Protein AF-A0A6T8M188-F1 (afdb_monomer_lite)

pLDDT: mean 71.92, std 22.16, range [30.3, 97.0]

Structure (mmCIF, N/CA/C/O backbone):
data_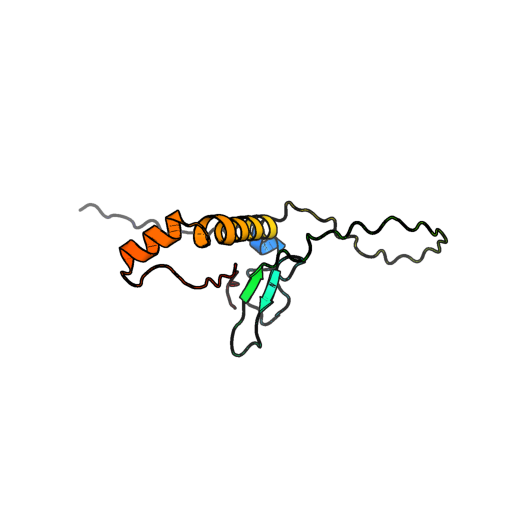AF-A0A6T8M188-F1
#
_entry.id   AF-A0A6T8M188-F1
#
loop_
_atom_site.group_PDB
_atom_site.id
_atom_site.type_symbol
_atom_site.label_atom_id
_atom_site.label_alt_id
_atom_site.label_comp_id
_atom_site.label_asym_id
_atom_site.label_entity_id
_atom_site.label_seq_id
_atom_site.pdbx_PDB_ins_code
_atom_site.Cartn_x
_atom_site.Cartn_y
_atom_site.Cartn_z
_atom_site.occupancy
_atom_site.B_iso_or_equiv
_atom_site.auth_seq_id
_atom_site.auth_comp_id
_atom_site.auth_asym_id
_atom_site.auth_atom_id
_atom_site.pdbx_PDB_model_num
ATOM 1 N N . ASP A 1 1 ? 12.508 48.218 2.766 1.00 40.88 1 ASP A N 1
ATOM 2 C CA . ASP A 1 1 ? 12.110 47.264 1.714 1.00 40.88 1 ASP A CA 1
ATOM 3 C C . ASP A 1 1 ? 13.104 46.125 1.602 1.00 40.88 1 ASP A C 1
ATOM 5 O O . ASP A 1 1 ? 14.178 46.290 1.038 1.00 40.88 1 ASP A O 1
ATOM 9 N N . VAL A 1 2 ? 12.779 44.988 2.221 1.00 38.47 2 VAL A N 1
ATOM 10 C CA . VAL A 1 2 ? 13.568 43.752 2.126 1.00 38.47 2 VAL A CA 1
ATOM 11 C C . VAL A 1 2 ? 12.879 42.870 1.094 1.00 38.47 2 VAL A C 1
ATOM 13 O O . VAL A 1 2 ? 11.825 42.298 1.358 1.00 38.47 2 VAL A O 1
ATOM 16 N N . ILE A 1 3 ? 13.448 42.814 -0.107 1.00 46.09 3 ILE A N 1
ATOM 17 C CA . ILE A 1 3 ? 13.000 41.913 -1.168 1.00 46.09 3 ILE A CA 1
ATOM 18 C C . ILE A 1 3 ? 13.528 40.521 -0.818 1.00 46.09 3 ILE A C 1
ATOM 20 O O . ILE A 1 3 ? 14.714 40.241 -0.985 1.00 46.09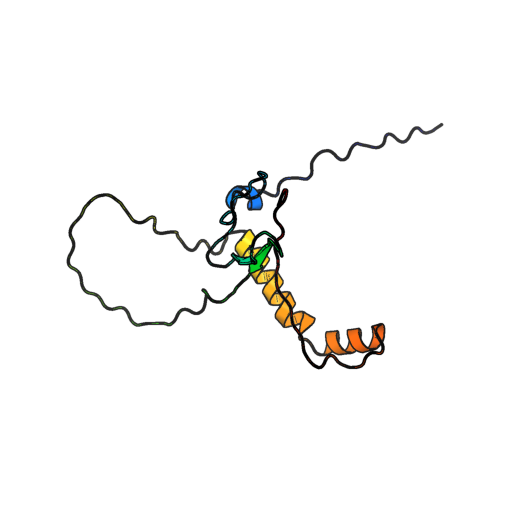 3 ILE A O 1
ATOM 24 N N . LEU A 1 4 ? 12.652 39.653 -0.314 1.00 43.25 4 LEU A N 1
ATOM 25 C CA . LEU A 1 4 ? 12.928 38.223 -0.225 1.00 43.25 4 LEU A CA 1
ATOM 26 C C . LEU A 1 4 ? 12.907 37.662 -1.651 1.00 43.25 4 LEU A C 1
ATOM 28 O O . LEU A 1 4 ? 11.847 37.519 -2.258 1.00 43.25 4 LEU A O 1
ATOM 32 N N . LYS A 1 5 ? 14.090 37.385 -2.204 1.00 40.53 5 LYS A N 1
ATOM 33 C CA . LYS A 1 5 ? 14.217 36.506 -3.366 1.00 40.53 5 LYS A CA 1
ATOM 34 C C . LYS A 1 5 ? 13.768 35.119 -2.920 1.00 40.53 5 LYS A C 1
ATOM 36 O O . LYS A 1 5 ? 14.384 34.520 -2.047 1.00 40.53 5 LYS A O 1
ATOM 41 N N . CYS A 1 6 ? 12.674 34.641 -3.498 1.00 42.78 6 CYS A N 1
ATOM 42 C CA . CYS A 1 6 ? 12.350 33.228 -3.475 1.00 42.78 6 CYS A CA 1
ATOM 43 C C . CYS A 1 6 ? 13.442 32.524 -4.279 1.00 42.78 6 CYS A C 1
ATOM 45 O O . CYS A 1 6 ? 13.467 32.638 -5.505 1.00 42.78 6 CYS A O 1
ATOM 47 N N . ASP A 1 7 ? 14.365 31.855 -3.595 1.00 40.34 7 ASP A N 1
ATOM 48 C CA . ASP A 1 7 ? 15.243 30.901 -4.253 1.00 40.34 7 ASP A CA 1
ATOM 49 C C . ASP A 1 7 ? 14.345 29.832 -4.879 1.00 40.34 7 ASP A C 1
ATOM 51 O O . ASP A 1 7 ? 13.558 29.164 -4.202 1.00 40.34 7 ASP A O 1
ATOM 55 N N . ALA A 1 8 ? 14.395 29.754 -6.206 1.00 45.06 8 ALA A N 1
ATOM 56 C CA . ALA A 1 8 ? 13.756 28.695 -6.956 1.00 45.06 8 ALA A CA 1
ATOM 57 C C . ALA A 1 8 ? 14.319 27.367 -6.443 1.00 45.06 8 ALA A C 1
ATOM 59 O O . ALA A 1 8 ? 15.530 27.147 -6.464 1.00 45.06 8 ALA A O 1
ATOM 60 N N . TYR A 1 9 ? 13.435 26.505 -5.947 1.00 42.84 9 TYR A N 1
ATOM 61 C CA . TYR A 1 9 ? 13.775 25.132 -5.606 1.00 42.84 9 TYR A CA 1
ATOM 62 C C . TYR A 1 9 ? 14.036 24.391 -6.923 1.00 42.84 9 TYR A C 1
ATOM 64 O O . TYR A 1 9 ? 13.119 23.874 -7.559 1.00 42.84 9 TYR A O 1
ATOM 72 N N . ASP A 1 10 ? 15.284 24.441 -7.372 1.00 40.62 10 ASP A N 1
ATOM 73 C CA . ASP A 1 10 ? 15.767 23.710 -8.532 1.00 40.62 10 ASP A CA 1
ATOM 74 C C . ASP A 1 10 ? 15.998 22.249 -8.130 1.00 40.62 10 ASP A C 1
ATOM 76 O O . ASP A 1 10 ? 16.706 21.954 -7.167 1.00 40.62 10 ASP A O 1
ATOM 80 N N . GLY A 1 11 ? 15.401 21.333 -8.890 1.00 38.56 11 GLY A N 1
ATOM 81 C CA . GLY A 1 11 ? 15.785 19.926 -8.903 1.00 38.56 11 GLY A CA 1
ATOM 82 C C . GLY A 1 11 ? 15.197 19.071 -7.783 1.00 38.56 11 GLY A C 1
ATOM 83 O O . GLY A 1 11 ? 15.800 18.864 -6.734 1.00 38.56 11 GLY A O 1
ATOM 84 N N . PHE A 1 12 ? 14.066 18.429 -8.078 1.00 43.03 12 PHE A N 1
ATOM 85 C CA . PHE A 1 12 ? 13.763 17.117 -7.513 1.00 43.03 12 PHE A CA 1
ATOM 86 C C . PHE A 1 12 ? 14.925 16.195 -7.906 1.00 43.03 12 PHE A C 1
ATOM 88 O O . PHE A 1 12 ? 15.050 15.817 -9.071 1.00 43.03 12 PHE A O 1
ATOM 95 N N . THR A 1 13 ? 15.836 15.912 -6.976 1.00 41.88 13 THR A N 1
ATOM 96 C CA . THR A 1 13 ? 16.929 14.976 -7.217 1.00 41.88 13 THR A CA 1
ATOM 97 C C . THR A 1 13 ? 16.311 13.621 -7.539 1.00 41.88 13 THR A C 1
ATOM 99 O O . THR A 1 13 ? 15.706 12.982 -6.678 1.00 41.88 13 THR A O 1
ATOM 102 N N . SER A 1 14 ? 16.429 13.207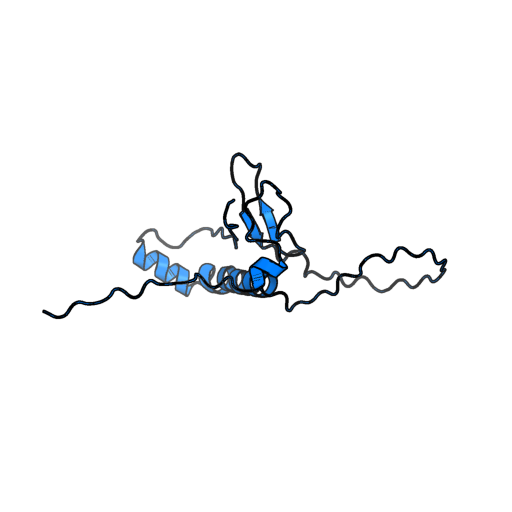 -8.806 1.00 45.59 14 SER A N 1
ATOM 103 C CA . SER A 1 14 ? 16.242 11.822 -9.231 1.00 45.59 14 SER A CA 1
ATOM 104 C C . SER A 1 14 ? 17.107 10.980 -8.306 1.00 45.59 14 SER A C 1
ATOM 106 O O . SER A 1 14 ? 18.337 11.012 -8.365 1.00 45.59 14 SER A O 1
ATOM 108 N N . ASN A 1 15 ? 16.479 10.313 -7.343 1.00 45.91 15 ASN A N 1
ATOM 109 C CA . ASN A 1 15 ? 17.177 9.320 -6.558 1.00 45.91 15 ASN A CA 1
ATOM 110 C C . ASN A 1 15 ? 17.592 8.241 -7.564 1.00 45.91 15 ASN A C 1
ATOM 112 O O . ASN A 1 15 ? 16.721 7.569 -8.112 1.00 45.91 15 ASN A O 1
ATOM 116 N N . ASN A 1 16 ? 18.904 8.075 -7.776 1.00 54.84 16 ASN A N 1
ATOM 117 C CA . ASN A 1 16 ? 19.573 7.105 -8.669 1.00 54.84 16 ASN A CA 1
ATOM 118 C C . ASN A 1 16 ? 19.000 5.664 -8.652 1.00 54.84 16 ASN A C 1
ATOM 120 O O . ASN A 1 16 ? 19.356 4.826 -9.472 1.00 54.84 16 ASN A O 1
ATOM 124 N N . SER A 1 17 ? 18.138 5.342 -7.692 1.00 55.72 17 SER A N 1
ATOM 125 C CA . SER A 1 17 ? 17.391 4.095 -7.557 1.00 55.72 17 SER A CA 1
ATOM 126 C C . SER A 1 17 ? 16.317 3.881 -8.629 1.00 55.72 17 SER A C 1
ATOM 128 O O . SER A 1 17 ? 16.052 2.733 -8.975 1.00 55.72 17 SER A O 1
ATOM 130 N N . ASP A 1 18 ? 15.681 4.948 -9.124 1.00 63.47 18 ASP A N 1
ATOM 131 C CA . ASP A 1 18 ? 14.613 4.845 -10.130 1.00 63.47 18 ASP A CA 1
ATOM 132 C C . ASP A 1 18 ? 15.187 4.583 -11.530 1.00 63.47 18 ASP A C 1
ATOM 134 O O . ASP A 1 18 ? 14.668 3.733 -12.256 1.00 63.47 18 ASP A O 1
ATOM 138 N N . GLU A 1 19 ? 16.324 5.208 -11.853 1.00 64.50 19 GLU A N 1
ATOM 139 C CA . GLU A 1 19 ? 17.073 4.976 -13.097 1.00 64.50 19 GLU A CA 1
ATOM 140 C C . GLU A 1 19 ? 17.504 3.511 -13.241 1.00 64.50 19 GLU A C 1
ATOM 142 O O . GLU A 1 19 ? 17.381 2.935 -14.321 1.00 64.50 19 GLU A O 1
ATOM 147 N N . ASN A 1 20 ? 17.910 2.870 -12.137 1.00 65.94 20 ASN A N 1
ATOM 148 C CA . ASN A 1 20 ? 18.276 1.448 -12.126 1.00 65.94 20 ASN A CA 1
ATOM 149 C C . ASN A 1 20 ? 17.100 0.517 -12.474 1.00 65.94 20 ASN A C 1
ATOM 151 O O . ASN A 1 20 ? 17.314 -0.557 -13.034 1.00 65.94 20 ASN A O 1
ATOM 155 N N . ASP A 1 21 ? 15.867 0.935 -12.175 1.00 68.94 21 ASP A N 1
ATOM 156 C CA . ASP A 1 21 ? 14.640 0.191 -12.483 1.00 68.94 21 ASP A CA 1
ATOM 157 C C . ASP A 1 21 ? 13.996 0.639 -13.817 1.00 68.94 21 ASP A C 1
ATOM 159 O O . ASP A 1 21 ? 12.888 0.203 -14.145 1.00 68.94 21 ASP A O 1
ATOM 163 N N . ASN A 1 22 ? 14.666 1.514 -14.586 1.00 71.88 22 ASN A N 1
ATOM 164 C CA . ASN A 1 22 ? 14.126 2.211 -15.764 1.00 71.88 22 ASN A CA 1
ATOM 165 C C . ASN A 1 22 ? 12.810 2.967 -15.484 1.00 71.88 22 ASN A C 1
ATOM 167 O O . ASN A 1 22 ? 11.994 3.190 -16.381 1.00 71.88 22 ASN A O 1
ATOM 171 N N . VAL A 1 23 ? 12.592 3.362 -14.230 1.00 70.56 23 VAL A N 1
ATOM 172 C CA . VAL A 1 23 ? 11.442 4.148 -13.783 1.00 70.56 23 VAL A CA 1
ATOM 173 C C . VAL A 1 23 ? 11.802 5.630 -13.930 1.00 70.56 23 VAL A C 1
ATOM 175 O O . VAL A 1 23 ? 12.889 6.038 -13.545 1.00 70.56 23 VAL A O 1
ATOM 178 N N . GLY A 1 24 ? 10.915 6.447 -14.505 1.00 66.88 24 GLY A N 1
ATOM 179 C CA . GLY A 1 24 ? 11.179 7.884 -14.709 1.00 66.88 24 GLY A CA 1
ATOM 180 C C . GLY A 1 24 ? 10.763 8.404 -16.079 1.00 66.88 24 GLY A C 1
ATOM 181 O O . GLY A 1 24 ? 10.315 9.542 -16.196 1.00 66.88 24 GLY A O 1
ATOM 182 N N . ASN A 1 25 ? 10.829 7.553 -17.105 1.00 69.06 25 ASN A N 1
ATOM 183 C CA . ASN A 1 25 ? 10.381 7.910 -18.446 1.00 69.06 25 ASN A CA 1
ATOM 184 C C . ASN A 1 25 ? 8.894 7.566 -18.621 1.00 69.06 25 ASN A C 1
ATOM 186 O O . ASN A 1 25 ? 8.521 6.399 -18.443 1.00 69.06 25 ASN A O 1
ATOM 190 N N . PRO A 1 26 ? 8.037 8.541 -18.991 1.00 67.62 26 PRO A N 1
ATOM 191 C CA . PRO A 1 26 ? 6.619 8.290 -19.200 1.00 67.62 26 PRO A CA 1
ATOM 192 C C . PRO A 1 26 ? 6.466 7.288 -20.340 1.00 67.62 26 PRO A C 1
ATOM 194 O O . PRO A 1 26 ? 6.851 7.536 -21.482 1.00 67.62 26 PRO A O 1
ATOM 197 N N . SER A 1 27 ? 5.927 6.121 -20.022 1.00 70.12 27 SER A N 1
ATOM 198 C CA . SER A 1 27 ? 5.725 5.063 -20.999 1.00 70.12 27 SER A CA 1
ATOM 199 C C . SER A 1 27 ? 4.516 4.223 -20.618 1.00 70.12 27 SER A C 1
ATOM 201 O O . SER A 1 27 ? 4.148 4.088 -19.454 1.00 70.12 27 SER A O 1
ATOM 203 N N . LEU A 1 28 ? 3.868 3.652 -21.631 1.00 71.88 28 LEU A N 1
ATOM 204 C CA . LEU A 1 28 ? 2.700 2.788 -21.449 1.00 71.88 28 LEU A CA 1
ATOM 205 C C . LEU A 1 28 ? 3.086 1.333 -21.141 1.00 71.88 28 LEU A C 1
ATOM 207 O O . LEU A 1 28 ? 2.207 0.476 -21.046 1.00 71.88 28 LEU A O 1
ATOM 211 N N . GLN A 1 29 ? 4.384 1.057 -21.008 1.00 78.69 29 GLN A N 1
ATOM 212 C CA . GLN A 1 29 ? 4.926 -0.269 -20.753 1.00 78.69 29 GLN A CA 1
ATOM 213 C C . GLN A 1 29 ? 4.607 -0.704 -19.323 1.00 78.69 29 GLN A C 1
ATOM 215 O O . GLN A 1 29 ? 4.798 0.023 -18.345 1.00 78.69 29 GLN A O 1
ATOM 220 N N . TYR A 1 30 ? 4.036 -1.897 -19.209 1.00 75.50 30 TYR A N 1
ATOM 221 C CA . TYR A 1 30 ? 3.483 -2.383 -17.952 1.00 75.50 30 TYR A CA 1
ATOM 222 C C . TYR A 1 30 ? 4.548 -3.044 -17.065 1.00 75.50 30 TYR A C 1
ATOM 224 O O . TYR A 1 30 ? 4.439 -3.005 -15.841 1.00 75.50 30 TYR A O 1
ATOM 232 N N . ASP A 1 31 ? 5.600 -3.558 -17.693 1.00 81.56 31 ASP A N 1
ATOM 233 C CA . ASP A 1 31 ? 6.718 -4.335 -17.160 1.00 81.56 31 ASP A CA 1
ATOM 234 C C . ASP A 1 31 ? 7.839 -3.513 -16.509 1.00 81.56 31 ASP A C 1
ATOM 236 O O . ASP A 1 31 ? 8.669 -4.060 -15.786 1.00 81.56 31 ASP A O 1
ATOM 240 N N . ILE A 1 32 ? 7.845 -2.193 -16.688 1.00 83.81 32 ILE A N 1
ATOM 241 C CA . ILE A 1 32 ? 8.887 -1.325 -16.127 1.00 83.81 32 ILE A CA 1
ATOM 242 C C . ILE A 1 32 ? 8.871 -1.332 -14.596 1.00 83.81 32 ILE A C 1
ATOM 244 O O . ILE A 1 32 ? 7.832 -1.105 -13.964 1.00 83.81 32 ILE A O 1
ATOM 248 N N . GLY A 1 33 ? 10.046 -1.536 -14.001 1.00 82.62 33 GLY A N 1
ATOM 249 C CA . GLY A 1 33 ? 10.230 -1.623 -12.554 1.00 82.62 33 GLY A CA 1
ATOM 250 C C . GLY A 1 33 ? 9.661 -2.895 -11.918 1.00 82.62 33 GLY A C 1
ATOM 251 O O . GLY A 1 33 ? 9.707 -3.016 -10.693 1.00 82.62 33 GLY A O 1
ATOM 252 N N . ILE A 1 34 ? 9.136 -3.841 -12.713 1.00 87.94 34 ILE A N 1
ATOM 253 C CA . ILE A 1 34 ? 8.825 -5.186 -12.223 1.00 87.94 34 ILE A CA 1
ATOM 254 C C . ILE A 1 34 ? 10.145 -5.900 -11.947 1.00 87.94 34 ILE A C 1
ATOM 256 O O . ILE A 1 34 ? 11.044 -5.939 -12.784 1.00 87.94 34 ILE A O 1
ATOM 260 N N . ASN A 1 35 ? 10.246 -6.503 -10.770 1.00 86.31 35 ASN A N 1
ATOM 261 C CA . ASN A 1 35 ? 11.359 -7.373 -10.423 1.00 86.31 35 ASN A CA 1
ATOM 262 C C . ASN A 1 35 ? 10.865 -8.518 -9.530 1.00 86.31 35 ASN A C 1
ATOM 264 O O . ASN A 1 35 ? 9.671 -8.642 -9.268 1.00 86.31 35 ASN A O 1
ATOM 268 N N . LYS A 1 36 ? 11.787 -9.356 -9.043 1.00 85.00 36 LYS A N 1
ATOM 269 C CA . LYS A 1 36 ? 11.470 -10.529 -8.207 1.00 85.00 36 LYS A CA 1
ATOM 270 C C . LYS A 1 36 ? 10.603 -10.199 -6.983 1.00 85.00 36 LYS A C 1
ATOM 272 O O . LYS A 1 36 ? 9.917 -11.081 -6.492 1.00 85.00 36 LYS A O 1
ATOM 277 N N . CYS A 1 37 ? 10.637 -8.965 -6.481 1.00 89.69 37 CYS A N 1
ATOM 278 C CA . CYS A 1 37 ? 9.883 -8.548 -5.299 1.00 89.69 37 CYS A CA 1
ATOM 279 C C . CYS A 1 37 ? 8.782 -7.524 -5.602 1.00 89.69 37 CYS A C 1
ATOM 281 O O . CYS A 1 37 ? 8.004 -7.215 -4.709 1.00 89.69 37 CYS A O 1
ATOM 283 N N . TRP A 1 38 ? 8.708 -6.979 -6.816 1.00 90.88 38 TRP A N 1
ATOM 284 C CA . TRP A 1 38 ? 7.732 -5.960 -7.203 1.00 90.88 38 TRP A CA 1
ATOM 285 C C . TRP A 1 38 ? 6.906 -6.461 -8.381 1.00 90.88 38 TRP A C 1
ATOM 287 O O . TRP A 1 38 ? 7.419 -6.582 -9.491 1.00 90.88 38 TRP A O 1
ATOM 297 N N . LYS A 1 39 ? 5.616 -6.717 -8.153 1.00 91.94 39 LYS A N 1
ATOM 298 C CA . LYS A 1 39 ? 4.664 -7.149 -9.186 1.00 91.94 39 LYS A CA 1
ATOM 299 C C . LYS A 1 39 ? 3.807 -5.978 -9.655 1.00 91.94 39 LYS A C 1
ATOM 301 O O . LYS A 1 39 ? 3.409 -5.142 -8.850 1.00 91.94 39 LYS A O 1
ATOM 306 N N . ALA A 1 40 ? 3.466 -5.924 -10.938 1.00 91.38 40 ALA A N 1
ATOM 307 C CA . ALA A 1 40 ? 2.515 -4.932 -11.429 1.00 91.38 40 ALA A CA 1
ATOM 308 C C . ALA A 1 40 ? 1.064 -5.343 -11.130 1.00 91.38 40 ALA A C 1
ATOM 310 O O . ALA A 1 40 ? 0.694 -6.511 -11.265 1.00 91.38 40 ALA A O 1
ATOM 311 N N . VAL A 1 41 ? 0.247 -4.373 -10.708 1.00 92.50 41 VAL A N 1
ATOM 312 C CA . VAL A 1 41 ? -1.147 -4.582 -10.305 1.00 92.50 41 VAL A CA 1
ATOM 313 C C . VAL A 1 41 ? -2.130 -3.893 -11.240 1.00 92.50 41 VAL A C 1
ATOM 315 O O . VAL A 1 41 ? -2.041 -2.693 -11.509 1.00 92.50 41 VAL A O 1
ATOM 318 N N . GLY A 1 42 ? -3.121 -4.681 -11.667 1.00 83.25 42 GLY A N 1
ATOM 319 C CA . GLY A 1 42 ? -4.367 -4.238 -12.280 1.00 83.25 42 GLY A CA 1
ATOM 320 C C . GLY A 1 42 ? -4.434 -4.355 -13.801 1.00 83.25 42 GLY A C 1
ATOM 321 O O . GLY A 1 42 ? -3.429 -4.233 -14.495 1.00 83.25 42 GLY A O 1
ATOM 322 N N . PRO A 1 43 ? -5.642 -4.508 -14.366 1.00 87.38 43 PRO A N 1
ATOM 323 C CA . PRO A 1 43 ? -5.835 -4.090 -15.735 1.00 87.38 43 PRO A CA 1
ATOM 324 C C . PRO A 1 43 ? -5.715 -2.564 -15.801 1.00 87.38 43 PRO A C 1
ATOM 326 O O . PRO A 1 43 ? -6.204 -1.824 -14.942 1.00 87.38 43 PRO A O 1
ATOM 329 N N . ALA A 1 44 ? -5.106 -2.108 -16.885 1.00 82.88 44 ALA A N 1
ATOM 330 C CA . ALA A 1 44 ? -4.690 -0.737 -17.133 1.00 82.88 44 ALA A CA 1
ATOM 331 C C . ALA A 1 44 ? -5.780 0.347 -16.942 1.00 82.88 44 ALA A C 1
ATOM 333 O O . ALA A 1 44 ? -5.450 1.513 -16.756 1.00 82.88 44 ALA A O 1
ATOM 334 N N . HIS A 1 45 ? -7.059 -0.014 -17.022 1.00 85.44 45 HIS A N 1
ATOM 335 C CA . HIS A 1 45 ? -8.204 0.896 -16.919 1.00 85.44 45 HIS A CA 1
ATOM 336 C C . HIS A 1 45 ? -8.819 0.975 -15.508 1.00 85.44 45 HIS A C 1
ATOM 338 O O . HIS A 1 45 ? -9.813 1.670 -15.327 1.00 85.44 45 HIS A O 1
ATOM 344 N N . LYS A 1 46 ? -8.283 0.243 -14.520 1.00 91.00 46 LYS A N 1
ATOM 345 C CA . LYS A 1 46 ? -8.746 0.301 -13.118 1.00 91.00 46 LYS A CA 1
ATOM 346 C C . LYS A 1 46 ? -7.678 0.855 -12.191 1.00 91.00 46 LYS A C 1
ATOM 348 O O . LYS A 1 46 ? -7.959 1.716 -11.369 1.00 91.00 46 LYS A O 1
ATOM 353 N N . GLN A 1 47 ? -6.466 0.325 -12.310 1.00 91.44 47 GLN A N 1
ATOM 354 C CA . GLN A 1 47 ? -5.338 0.692 -11.465 1.00 91.44 47 GLN A CA 1
ATOM 355 C C . GLN A 1 47 ? -4.035 0.283 -12.142 1.00 91.44 47 GLN A C 1
ATOM 357 O O . GLN A 1 47 ? -4.003 -0.697 -12.891 1.00 91.44 47 GLN A O 1
ATOM 362 N N . ARG A 1 48 ? -2.975 1.049 -11.881 1.00 88.88 48 ARG A N 1
ATOM 363 C CA . ARG A 1 48 ? -1.617 0.771 -12.347 1.00 88.88 48 ARG A CA 1
ATOM 364 C C . ARG A 1 48 ? -0.639 1.173 -11.251 1.00 88.88 48 ARG A C 1
ATOM 366 O O . ARG A 1 48 ? -0.438 2.355 -11.004 1.00 88.88 48 ARG A O 1
ATOM 373 N N . TYR A 1 49 ? -0.059 0.194 -10.574 1.00 91.56 49 TYR A N 1
ATOM 374 C CA . TYR A 1 49 ? 1.006 0.409 -9.592 1.00 91.56 49 TYR A CA 1
ATOM 375 C C . TYR A 1 49 ? 1.827 -0.868 -9.423 1.00 91.56 49 TYR A C 1
ATOM 377 O O . TYR A 1 49 ? 1.418 -1.934 -9.884 1.00 91.56 49 TYR A O 1
ATOM 385 N N . LEU A 1 50 ? 2.979 -0.757 -8.766 1.00 92.56 50 LEU A N 1
ATOM 386 C CA . LEU A 1 50 ? 3.770 -1.909 -8.349 1.00 92.56 50 LEU A CA 1
ATOM 387 C C . LEU A 1 50 ? 3.442 -2.249 -6.891 1.00 92.56 50 LEU A C 1
ATOM 389 O O . LEU A 1 50 ? 3.459 -1.368 -6.031 1.00 92.56 50 LEU A O 1
ATOM 393 N N . GLU A 1 51 ? 3.136 -3.508 -6.611 1.00 94.06 51 GLU A N 1
ATOM 394 C CA . GLU A 1 51 ? 2.945 -4.049 -5.265 1.00 94.06 51 GLU A CA 1
ATOM 395 C C . GLU A 1 51 ? 4.169 -4.870 -4.870 1.00 94.06 51 GLU A C 1
ATOM 397 O O . GLU A 1 51 ? 4.662 -5.677 -5.658 1.00 94.06 51 GLU A O 1
ATOM 402 N N . TYR A 1 52 ? 4.658 -4.662 -3.652 1.00 94.50 52 TYR A N 1
ATOM 403 C CA . TYR A 1 52 ? 5.756 -5.455 -3.117 1.00 94.50 52 TYR A CA 1
ATOM 404 C C . TYR A 1 52 ? 5.249 -6.803 -2.590 1.00 94.50 52 TYR A C 1
ATOM 406 O O . TYR A 1 52 ? 4.299 -6.848 -1.807 1.00 94.50 52 TYR A O 1
ATOM 414 N N . THR A 1 53 ? 5.908 -7.890 -2.982 1.00 90.69 53 THR A N 1
ATOM 415 C CA . THR A 1 53 ? 5.642 -9.261 -2.531 1.00 90.69 53 THR A CA 1
ATOM 416 C C . THR A 1 53 ? 6.919 -9.920 -2.026 1.00 90.69 53 THR A C 1
ATOM 418 O O . THR A 1 53 ? 7.903 -10.015 -2.758 1.00 90.69 53 THR A O 1
ATOM 421 N N . ASP A 1 54 ? 6.875 -10.443 -0.801 1.00 79.88 54 ASP A N 1
ATOM 422 C CA . ASP A 1 54 ? 8.001 -11.141 -0.153 1.00 79.88 54 ASP A CA 1
ATOM 423 C C . ASP A 1 54 ? 8.085 -12.639 -0.536 1.00 79.88 54 ASP A C 1
ATOM 425 O O . ASP A 1 54 ? 8.905 -13.408 -0.039 1.00 79.88 54 ASP A O 1
ATOM 429 N N . GLU A 1 55 ? 7.223 -13.085 -1.454 1.00 66.31 55 GLU A N 1
ATOM 430 C CA . GLU A 1 55 ? 6.981 -14.503 -1.766 1.00 66.31 55 GLU A CA 1
ATOM 431 C C . GLU A 1 55 ? 8.194 -15.235 -2.377 1.00 66.31 55 GLU A C 1
ATOM 433 O O . GLU A 1 55 ? 8.233 -16.464 -2.395 1.00 66.31 55 GLU A O 1
ATOM 438 N N . HIS A 1 56 ? 9.225 -14.511 -2.819 1.00 56.62 56 HIS A N 1
ATOM 439 C CA . HIS A 1 56 ? 10.412 -15.086 -3.460 1.00 56.62 56 HIS A CA 1
ATOM 440 C C . HIS A 1 56 ? 11.625 -15.291 -2.529 1.00 56.62 56 HIS A C 1
ATOM 442 O O . HIS A 1 56 ? 12.652 -15.785 -2.996 1.00 56.62 56 HIS A O 1
ATOM 448 N N . ILE A 1 57 ? 11.520 -14.978 -1.227 1.00 55.75 57 ILE A N 1
ATOM 449 C CA . ILE A 1 57 ? 12.563 -15.267 -0.210 1.00 55.75 57 ILE A CA 1
ATOM 450 C C . ILE A 1 57 ? 12.200 -16.510 0.631 1.00 55.75 57 ILE A C 1
ATOM 452 O O . ILE A 1 57 ? 12.855 -16.847 1.609 1.00 55.75 57 ILE A O 1
ATOM 456 N N . SER A 1 58 ? 11.180 -17.269 0.230 1.00 48.75 58 SER A N 1
ATOM 457 C CA . SER A 1 58 ? 10.970 -18.622 0.753 1.00 48.75 58 SER A CA 1
ATOM 458 C C . SER A 1 58 ? 11.808 -19.602 -0.065 1.00 48.75 58 SER A C 1
ATOM 460 O O . SER A 1 58 ? 11.297 -20.271 -0.963 1.00 48.75 58 SER A O 1
ATOM 462 N N . VAL A 1 59 ? 13.116 -19.655 0.213 1.00 47.09 59 VAL A N 1
ATOM 463 C CA . VAL A 1 59 ? 13.964 -20.760 -0.249 1.00 47.09 59 VAL A CA 1
ATOM 464 C C . VAL A 1 59 ? 13.366 -22.032 0.343 1.00 47.09 59 VAL A C 1
ATOM 466 O O . VAL A 1 59 ? 13.477 -22.297 1.536 1.00 47.09 59 VAL A O 1
ATOM 469 N N . LYS A 1 60 ? 12.671 -22.809 -0.487 1.00 43.12 60 LYS A N 1
ATOM 470 C CA . LYS A 1 60 ? 12.569 -24.239 -0.235 1.00 43.12 60 LYS A CA 1
ATOM 471 C C . LYS A 1 60 ? 13.990 -24.758 -0.401 1.00 43.12 60 LYS A C 1
ATOM 473 O O . LYS A 1 60 ? 14.521 -24.722 -1.509 1.00 43.12 60 LYS A O 1
ATOM 478 N N . ASP A 1 61 ? 14.619 -25.146 0.702 1.00 45.97 61 ASP A N 1
ATOM 479 C CA . ASP A 1 61 ? 15.866 -25.904 0.685 1.00 45.97 61 ASP A CA 1
ATOM 480 C C . ASP A 1 61 ? 15.586 -27.274 0.049 1.00 45.97 61 ASP A C 1
ATOM 482 O O . ASP A 1 61 ? 15.402 -28.280 0.733 1.00 45.97 61 ASP A O 1
ATOM 486 N N . ASP A 1 62 ? 15.501 -27.320 -1.279 1.00 49.41 62 ASP A N 1
ATOM 487 C CA . ASP A 1 62 ? 15.534 -28.576 -2.016 1.00 49.41 62 ASP A CA 1
ATOM 488 C C . ASP A 1 62 ? 17.012 -29.010 -2.133 1.00 49.41 62 ASP A C 1
ATOM 490 O O . ASP A 1 62 ? 17.845 -28.243 -2.631 1.00 49.41 62 ASP A O 1
ATOM 494 N N . PRO A 1 63 ? 17.395 -30.221 -1.676 1.00 46.75 63 PRO A N 1
ATOM 495 C CA . PRO A 1 63 ? 18.781 -30.670 -1.719 1.00 46.75 63 PRO A CA 1
ATOM 496 C C . PRO A 1 63 ? 19.269 -30.844 -3.163 1.00 46.75 63 PRO A C 1
ATOM 498 O O . PRO A 1 63 ? 18.606 -31.443 -4.013 1.00 46.75 63 PRO A O 1
ATOM 501 N N . ILE A 1 64 ? 20.478 -30.335 -3.406 1.00 43.75 64 ILE A N 1
ATOM 502 C CA . ILE A 1 64 ? 21.254 -30.397 -4.650 1.00 43.75 64 ILE A CA 1
ATOM 503 C C . ILE A 1 64 ? 21.172 -31.795 -5.295 1.00 43.75 64 ILE A C 1
ATOM 505 O O . ILE A 1 64 ? 21.662 -32.774 -4.735 1.00 43.75 64 ILE A O 1
ATOM 509 N N . LYS A 1 65 ? 20.630 -31.886 -6.519 1.00 37.34 65 LYS A N 1
ATOM 510 C CA . LYS A 1 65 ? 20.840 -33.032 -7.421 1.00 37.34 65 LYS A CA 1
ATOM 511 C C . LYS A 1 65 ? 21.894 -32.677 -8.465 1.00 37.34 65 LYS A C 1
ATOM 513 O O . LYS A 1 65 ? 21.617 -31.999 -9.450 1.00 37.34 65 LYS A O 1
ATOM 518 N N . THR A 1 66 ? 23.108 -33.169 -8.255 1.00 36.84 66 THR A N 1
ATOM 519 C CA . THR A 1 66 ? 24.206 -33.142 -9.223 1.00 36.84 66 THR A CA 1
ATOM 520 C C . THR A 1 66 ? 23.943 -34.165 -10.331 1.00 36.84 66 THR A C 1
ATOM 522 O O . THR A 1 66 ? 23.968 -35.370 -10.096 1.00 36.84 66 THR A O 1
ATOM 525 N N . SER A 1 67 ? 23.733 -33.703 -11.563 1.00 35.97 67 SER A N 1
ATOM 526 C CA . SER A 1 67 ? 2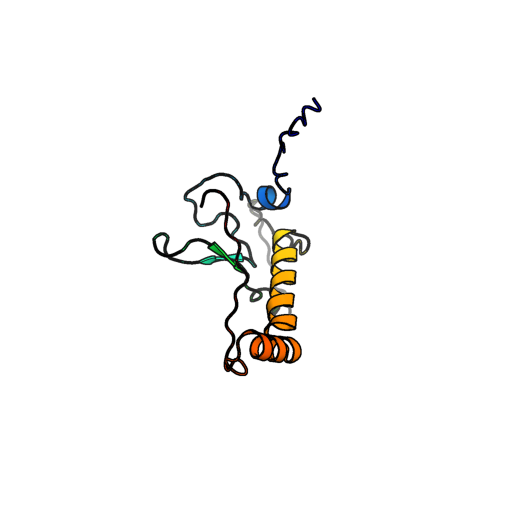3.934 -34.519 -12.764 1.00 35.97 67 SER A CA 1
ATOM 527 C C . SER A 1 67 ? 24.645 -33.665 -13.806 1.00 35.97 67 SER A C 1
ATOM 529 O O . SER A 1 67 ? 24.068 -32.761 -14.404 1.00 35.97 67 SER A O 1
ATOM 531 N N . VAL A 1 68 ? 25.947 -33.906 -13.948 1.00 43.62 68 VAL A N 1
ATOM 532 C CA . VAL A 1 68 ? 26.812 -33.245 -14.923 1.00 43.62 68 VAL A CA 1
ATOM 533 C C . VAL A 1 68 ? 26.756 -34.032 -16.230 1.00 43.62 68 VAL A C 1
ATOM 535 O O . VAL A 1 68 ? 27.188 -35.182 -16.281 1.00 43.62 68 VAL A O 1
ATOM 538 N N . LYS A 1 69 ? 26.291 -33.388 -17.303 1.00 30.30 69 LYS A N 1
ATOM 539 C CA . LYS A 1 69 ? 26.702 -33.680 -18.683 1.00 30.30 69 LYS A CA 1
ATOM 540 C C . LYS A 1 69 ? 26.550 -32.404 -19.508 1.00 30.30 69 LYS A C 1
ATOM 542 O O . LYS A 1 69 ? 25.440 -31.935 -19.735 1.00 30.30 69 LYS A O 1
ATOM 547 N N . GLY A 1 70 ? 27.685 -31.806 -19.861 1.00 35.44 70 GLY A N 1
ATOM 548 C CA . GLY A 1 70 ? 27.751 -30.558 -20.614 1.00 35.44 70 GLY A CA 1
ATOM 549 C C . GLY A 1 70 ? 27.468 -30.742 -22.101 1.00 35.44 70 GLY A C 1
ATOM 550 O O . GLY A 1 70 ? 27.577 -31.850 -22.617 1.00 35.44 70 GLY A O 1
ATOM 551 N N . ASN A 1 71 ? 27.129 -29.629 -22.755 1.00 31.02 71 ASN A N 1
ATOM 552 C CA . ASN A 1 71 ? 27.613 -29.240 -24.080 1.00 31.02 71 ASN A CA 1
ATOM 553 C C . ASN A 1 71 ? 27.382 -27.732 -24.268 1.00 31.02 71 ASN A C 1
ATOM 555 O O . ASN A 1 71 ? 26.305 -27.210 -23.991 1.00 31.02 71 ASN A O 1
ATOM 559 N N . ASN A 1 72 ? 28.437 -27.041 -24.700 1.00 50.69 72 ASN A N 1
ATOM 560 C CA . ASN A 1 72 ? 28.518 -25.592 -24.829 1.00 50.69 72 ASN A CA 1
ATOM 561 C C . ASN A 1 72 ? 27.875 -25.117 -26.138 1.00 50.69 72 ASN A C 1
ATOM 563 O O . ASN A 1 72 ? 28.257 -25.550 -27.223 1.00 50.69 72 ASN A O 1
ATOM 567 N N . THR A 1 73 ? 26.964 -24.153 -26.050 1.00 32.81 73 THR A N 1
ATOM 568 C CA . THR A 1 73 ? 26.679 -23.211 -27.137 1.00 32.81 73 THR A CA 1
ATOM 569 C C . THR A 1 73 ? 26.426 -21.854 -26.500 1.00 32.81 73 THR A C 1
ATOM 571 O O . THR A 1 73 ? 25.620 -21.716 -25.582 1.00 32.81 73 THR A O 1
ATOM 574 N N . SER A 1 74 ? 27.215 -20.875 -26.922 1.00 48.84 74 SER A N 1
ATOM 575 C CA . SER A 1 74 ? 27.333 -19.538 -26.355 1.00 48.84 74 SER A CA 1
ATOM 576 C C . SER A 1 74 ? 26.039 -18.751 -26.556 1.00 48.84 74 SER A C 1
ATOM 578 O O . SER A 1 74 ? 25.865 -18.084 -27.563 1.00 48.84 74 SER A O 1
ATOM 580 N N . ASN A 1 75 ? 25.134 -18.855 -25.590 1.00 47.09 75 ASN A N 1
ATOM 581 C CA . ASN A 1 75 ? 24.132 -17.856 -25.232 1.00 47.09 75 ASN A CA 1
ATOM 582 C C . ASN A 1 75 ? 23.899 -18.055 -23.738 1.00 47.09 75 ASN A C 1
ATOM 584 O O . ASN A 1 75 ? 23.021 -18.803 -23.313 1.00 47.09 75 ASN A O 1
ATOM 588 N N . ALA A 1 76 ? 24.808 -17.485 -22.947 1.00 32.69 76 ALA A N 1
ATOM 589 C CA . ALA A 1 76 ? 24.769 -17.596 -21.502 1.00 32.69 76 ALA A CA 1
ATOM 590 C C . ALA A 1 76 ? 23.429 -17.034 -20.994 1.00 32.69 76 ALA A C 1
ATOM 592 O O . ALA A 1 76 ? 23.122 -15.874 -21.284 1.00 32.69 76 ALA A O 1
ATOM 593 N N . PRO A 1 77 ? 22.626 -17.801 -20.235 1.00 36.69 77 PRO A N 1
ATOM 594 C CA . PRO A 1 77 ? 21.547 -17.204 -19.471 1.00 36.69 77 PRO A CA 1
ATOM 595 C C . PRO A 1 77 ? 22.195 -16.200 -18.519 1.00 36.69 77 PRO A C 1
ATOM 597 O O . PRO A 1 77 ? 23.130 -16.540 -17.791 1.00 36.69 77 PRO A O 1
ATOM 600 N N . LYS A 1 78 ? 21.752 -14.943 -18.572 1.00 33.75 78 LYS A N 1
ATOM 601 C CA . LYS A 1 78 ? 22.203 -13.886 -17.668 1.00 33.75 78 LYS A CA 1
ATOM 602 C C . LYS A 1 78 ? 21.818 -14.330 -16.254 1.00 33.75 78 LYS A C 1
ATOM 604 O O . LYS A 1 78 ? 20.669 -14.209 -15.844 1.00 33.75 78 LYS A O 1
ATOM 609 N N . VAL A 1 79 ? 22.763 -14.942 -15.545 1.00 37.09 79 VAL A N 1
ATOM 610 C CA . VAL A 1 79 ? 22.644 -15.270 -14.126 1.00 37.09 79 VAL A CA 1
ATOM 611 C C . VAL A 1 79 ? 22.562 -13.932 -13.399 1.00 37.09 79 VAL A C 1
ATOM 613 O O . VAL A 1 79 ? 23.577 -13.295 -13.124 1.00 37.09 79 VAL A O 1
ATOM 616 N N . GLU A 1 80 ? 21.342 -13.454 -13.165 1.00 41.50 80 GLU A N 1
ATOM 617 C CA . GLU A 1 80 ? 21.095 -12.256 -12.372 1.00 41.50 80 GLU A CA 1
ATOM 618 C C . GLU A 1 80 ? 21.395 -12.575 -10.912 1.00 41.50 80 GLU A C 1
ATOM 620 O O . GLU A 1 80 ? 20.556 -13.104 -10.173 1.00 41.50 80 GLU A O 1
ATOM 625 N N . GLN A 1 81 ? 22.634 -12.262 -10.533 1.00 42.78 81 GLN A N 1
ATOM 626 C CA . GLN A 1 81 ? 23.090 -12.101 -9.161 1.00 42.78 81 GLN A CA 1
ATOM 627 C C . GLN A 1 81 ? 21.964 -11.459 -8.339 1.00 42.78 81 GLN A C 1
ATOM 629 O O . GLN A 1 81 ? 21.499 -10.362 -8.652 1.00 42.78 81 GLN A O 1
ATOM 634 N N . THR A 1 82 ? 21.490 -12.158 -7.306 1.00 47.59 82 THR A N 1
ATOM 635 C CA . THR A 1 82 ? 20.580 -11.617 -6.291 1.00 47.59 82 THR A CA 1
ATOM 636 C C . THR A 1 82 ? 21.339 -10.572 -5.486 1.00 47.59 82 THR A C 1
ATOM 638 O O . THR A 1 82 ? 21.789 -10.817 -4.367 1.00 47.59 82 THR A O 1
ATOM 641 N N . ASN A 1 83 ? 21.531 -9.400 -6.085 1.00 54.94 83 ASN A N 1
ATOM 642 C CA . ASN A 1 83 ? 22.044 -8.233 -5.403 1.00 54.94 83 ASN A CA 1
ATOM 643 C C . ASN A 1 83 ? 20.923 -7.759 -4.477 1.00 54.94 83 ASN A C 1
ATOM 645 O O . ASN A 1 83 ? 20.159 -6.858 -4.813 1.00 54.94 83 ASN A O 1
ATOM 649 N N . ASN A 1 84 ? 20.837 -8.368 -3.290 1.00 59.75 84 ASN A N 1
ATOM 650 C CA . ASN A 1 84 ? 19.953 -7.964 -2.185 1.00 59.75 84 ASN A CA 1
ATOM 651 C C . ASN A 1 84 ? 20.12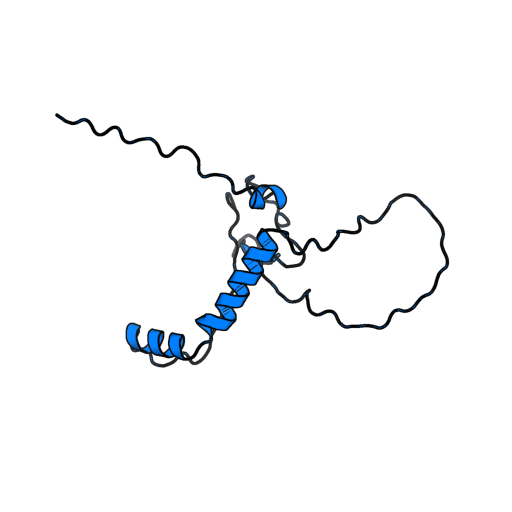6 -6.480 -1.789 1.00 59.75 84 ASN A C 1
ATOM 653 O O . ASN A 1 84 ? 19.374 -5.960 -0.973 1.00 59.75 84 ASN A O 1
ATOM 657 N N . ASN A 1 85 ? 21.113 -5.809 -2.382 1.00 71.56 85 ASN A N 1
ATOM 658 C CA . ASN A 1 85 ? 21.444 -4.405 -2.226 1.00 71.56 85 ASN A CA 1
ATOM 659 C C . ASN A 1 85 ? 20.719 -3.489 -3.231 1.00 71.56 85 ASN A C 1
ATOM 661 O O . ASN A 1 85 ? 21.014 -2.297 -3.255 1.00 71.56 85 ASN A O 1
ATOM 665 N N . HIS A 1 86 ? 19.809 -3.995 -4.077 1.00 80.44 86 HIS A N 1
ATOM 666 C CA . HIS A 1 86 ? 19.034 -3.112 -4.951 1.00 80.44 86 HIS A CA 1
ATOM 667 C C . HIS A 1 86 ? 18.164 -2.168 -4.097 1.00 80.44 86 HIS A C 1
ATOM 669 O O . HIS A 1 86 ? 17.367 -2.652 -3.284 1.00 80.44 86 HIS A O 1
ATOM 675 N N . PRO A 1 87 ? 18.264 -0.837 -4.261 1.00 85.31 87 PRO A N 1
ATOM 676 C CA . PRO A 1 87 ? 17.629 0.118 -3.353 1.00 85.31 87 PRO A CA 1
ATOM 677 C C . PRO A 1 87 ? 16.105 -0.025 -3.303 1.00 85.31 87 PRO A C 1
ATOM 679 O O . PRO A 1 87 ? 15.517 0.074 -2.227 1.00 85.31 87 PRO A O 1
ATOM 682 N N . SER A 1 88 ? 15.452 -0.337 -4.429 1.00 84.62 88 SER A N 1
ATOM 683 C CA . SER A 1 88 ? 13.999 -0.555 -4.442 1.00 84.62 88 SER A CA 1
ATOM 684 C C . SER A 1 88 ? 13.575 -1.837 -3.717 1.00 84.62 88 SER A C 1
ATOM 686 O O . SER A 1 88 ? 12.481 -1.888 -3.154 1.00 84.62 88 SER A O 1
ATOM 688 N N . ILE A 1 89 ? 14.437 -2.860 -3.661 1.00 87.50 89 ILE A N 1
ATOM 689 C CA . ILE A 1 89 ? 14.182 -4.087 -2.891 1.00 87.50 89 ILE A CA 1
ATOM 690 C C . ILE A 1 89 ? 14.320 -3.793 -1.396 1.00 87.50 89 ILE A C 1
ATOM 692 O O . ILE A 1 89 ? 13.454 -4.185 -0.615 1.00 87.50 89 ILE A O 1
ATOM 696 N N . VAL A 1 90 ? 15.365 -3.057 -1.005 1.00 89.00 90 VAL A N 1
ATOM 697 C CA . VAL A 1 90 ? 15.584 -2.640 0.390 1.00 89.00 90 VAL A CA 1
ATOM 698 C C . VAL A 1 90 ? 14.416 -1.789 0.892 1.00 89.00 90 VAL A C 1
ATOM 700 O O . VAL A 1 90 ? 13.870 -2.081 1.955 1.00 89.00 90 VAL A O 1
ATOM 703 N N . ALA A 1 91 ? 13.981 -0.799 0.107 1.00 90.25 91 ALA A N 1
ATOM 704 C CA . ALA A 1 91 ? 12.847 0.053 0.455 1.00 90.25 91 ALA A CA 1
ATOM 705 C C . ALA A 1 91 ? 11.548 -0.756 0.601 1.00 90.25 91 ALA A C 1
ATOM 707 O O . ALA A 1 91 ? 10.838 -0.615 1.597 1.00 90.25 91 ALA A O 1
ATOM 708 N N . GLY A 1 92 ? 11.258 -1.651 -0.352 1.00 91.94 92 GLY A N 1
ATOM 709 C CA . GLY A 1 92 ? 10.093 -2.535 -0.278 1.00 91.94 92 GLY A CA 1
ATOM 710 C C . GLY A 1 92 ? 10.104 -3.418 0.973 1.00 91.94 92 GLY A C 1
ATOM 711 O O . GLY A 1 92 ? 9.102 -3.500 1.684 1.00 91.94 92 GLY A O 1
ATOM 712 N N . LYS A 1 93 ? 11.269 -3.982 1.315 1.00 91.69 93 LYS A N 1
ATOM 713 C CA . LYS A 1 93 ? 11.460 -4.787 2.528 1.00 91.69 93 LYS A CA 1
ATOM 714 C C . LYS A 1 93 ? 11.216 -3.980 3.805 1.00 91.69 93 LYS A C 1
ATOM 716 O O . LYS A 1 93 ? 10.501 -4.444 4.688 1.00 91.69 93 LYS A O 1
ATOM 721 N N . GLN A 1 94 ? 11.771 -2.772 3.906 1.00 93.75 94 GLN A N 1
ATOM 722 C CA . GLN A 1 94 ? 11.572 -1.899 5.070 1.00 93.75 94 GLN A CA 1
ATOM 723 C C . GLN A 1 94 ? 10.098 -1.510 5.246 1.00 93.75 94 GLN A C 1
ATOM 725 O O . GLN A 1 94 ? 9.569 -1.551 6.357 1.00 93.75 94 GLN A O 1
ATOM 730 N N . LEU A 1 95 ? 9.410 -1.180 4.152 1.00 93.81 95 LEU A N 1
ATOM 731 C CA . LEU A 1 95 ? 7.983 -0.860 4.187 1.00 93.81 95 LEU A CA 1
ATOM 732 C C . LEU A 1 95 ? 7.136 -2.077 4.584 1.00 93.81 95 LEU A C 1
ATOM 734 O O . LEU A 1 95 ? 6.218 -1.940 5.393 1.00 93.81 95 LEU A O 1
ATOM 738 N N . SER A 1 96 ? 7.494 -3.274 4.112 1.00 93.38 96 SER A N 1
ATOM 739 C CA . SER A 1 96 ? 6.863 -4.530 4.536 1.00 93.38 96 SER A CA 1
ATOM 740 C C . SER A 1 96 ? 7.081 -4.824 6.032 1.00 93.38 96 SER A C 1
ATOM 742 O O . SER A 1 96 ? 6.162 -5.248 6.740 1.00 93.38 96 SER A O 1
ATOM 744 N N . GLN A 1 97 ? 8.264 -4.510 6.567 1.00 94.19 97 GLN A N 1
ATOM 745 C CA . GLN A 1 97 ? 8.533 -4.609 8.005 1.00 94.19 97 GLN A CA 1
ATOM 746 C C . GLN A 1 97 ? 7.684 -3.629 8.820 1.00 94.19 97 GLN A C 1
ATOM 748 O O . GLN A 1 97 ? 7.144 -4.013 9.851 1.00 94.19 97 GLN A O 1
ATOM 753 N N . ILE A 1 98 ? 7.515 -2.384 8.367 1.00 94.56 98 ILE A N 1
ATOM 754 C CA . ILE A 1 98 ? 6.628 -1.413 9.034 1.00 94.56 98 ILE A CA 1
ATOM 755 C C . ILE A 1 98 ? 5.178 -1.904 8.985 1.00 94.56 98 ILE A C 1
ATOM 757 O O . ILE A 1 98 ? 4.459 -1.851 9.984 1.00 94.56 98 ILE A O 1
ATOM 761 N N . GLN A 1 99 ? 4.761 -2.424 7.833 1.00 92.38 99 GLN A N 1
ATOM 762 C CA . GLN A 1 99 ? 3.423 -2.950 7.623 1.00 92.38 99 GLN A CA 1
ATOM 763 C C . GLN A 1 99 ? 3.066 -4.049 8.633 1.00 92.38 99 GLN A C 1
ATOM 765 O O . GLN A 1 99 ? 1.961 -4.049 9.174 1.00 92.38 99 GLN A O 1
ATOM 770 N N . THR A 1 100 ? 3.992 -4.969 8.894 1.00 91.00 100 THR A N 1
ATOM 771 C CA . THR A 1 100 ? 3.790 -6.063 9.852 1.00 91.00 100 THR A CA 1
ATOM 772 C C . THR A 1 100 ? 4.043 -5.606 11.289 1.00 91.00 100 THR A C 1
ATOM 774 O O . THR A 1 100 ? 3.178 -5.749 12.146 1.00 91.00 100 THR A O 1
ATOM 777 N N . SER A 1 101 ? 5.181 -4.971 11.564 1.00 94.38 101 SER A N 1
ATOM 778 C CA . SER A 1 101 ? 5.604 -4.629 12.925 1.00 94.38 101 SER A CA 1
ATOM 779 C C . SER A 1 101 ? 4.813 -3.491 13.563 1.00 94.38 101 SER A C 1
ATOM 781 O O . SER A 1 101 ? 4.630 -3.518 14.777 1.00 94.38 101 SER A O 1
ATOM 783 N N . LEU A 1 102 ? 4.406 -2.468 12.806 1.00 94.56 102 LEU A N 1
ATOM 784 C CA . LEU A 1 102 ? 3.725 -1.295 13.361 1.00 94.56 102 LEU A CA 1
ATOM 785 C C . LEU A 1 102 ? 2.212 -1.439 13.228 1.00 94.56 102 LEU A C 1
ATOM 787 O O . LEU A 1 102 ? 1.504 -1.367 14.234 1.00 94.56 102 LEU A O 1
ATOM 791 N N . PHE A 1 103 ? 1.714 -1.667 12.009 1.00 92.44 103 PHE A N 1
ATOM 792 C CA . PHE A 1 103 ? 0.270 -1.635 11.759 1.00 92.44 103 PHE A CA 1
ATOM 793 C C . PHE A 1 103 ? -0.486 -2.826 12.349 1.00 92.44 103 PHE A C 1
ATOM 795 O O . PHE A 1 103 ? -1.665 -2.681 12.660 1.00 92.44 103 PHE A O 1
ATOM 802 N N . GLN A 1 104 ? 0.177 -3.965 12.570 1.00 91.44 104 GLN A N 1
ATOM 803 C CA . GLN A 1 104 ? -0.424 -5.109 13.272 1.00 91.44 104 GLN A CA 1
ATOM 804 C C . GLN A 1 104 ? -0.191 -5.060 14.791 1.00 91.44 104 GLN A C 1
ATOM 806 O O . GLN A 1 104 ? -0.651 -5.937 15.520 1.00 91.44 104 GLN A O 1
ATOM 811 N N . SER A 1 105 ? 0.523 -4.052 15.301 1.00 94.69 105 SER A N 1
ATOM 812 C CA . SER A 1 105 ? 0.855 -3.980 16.723 1.00 94.69 105 SER A CA 1
ATOM 813 C C . SER A 1 105 ? -0.336 -3.545 17.580 1.00 94.69 105 SER A C 1
ATOM 815 O O . SER A 1 105 ? -1.102 -2.640 17.236 1.00 94.69 105 SER A O 1
ATOM 817 N N . LEU A 1 106 ? -0.450 -4.141 18.768 1.00 94.44 106 LEU A N 1
ATOM 818 C CA . LEU A 1 106 ? -1.485 -3.783 19.737 1.00 94.44 106 LEU A CA 1
ATOM 819 C C . LEU A 1 106 ? -1.395 -2.319 20.222 1.00 94.44 106 LEU A C 1
ATOM 821 O O . LEU A 1 106 ? -2.439 -1.676 20.352 1.00 94.44 106 LEU A O 1
ATOM 825 N N . PRO A 1 107 ? -0.203 -1.739 20.489 1.00 96.19 107 PRO A N 1
ATOM 826 C CA . PRO A 1 107 ? -0.096 -0.322 20.827 1.00 96.19 107 PRO A CA 1
ATOM 827 C C . PRO A 1 107 ? -0.676 0.594 19.745 1.00 96.19 107 PRO A C 1
ATOM 829 O O . PRO A 1 107 ? -1.420 1.515 20.078 1.00 96.19 107 PRO A O 1
ATOM 832 N N . PHE A 1 108 ? -0.406 0.305 18.469 1.00 95.06 108 PHE A N 1
ATOM 833 C CA . PHE A 1 108 ? -0.956 1.071 17.353 1.00 95.06 108 PHE A CA 1
ATOM 834 C C . PHE A 1 108 ? -2.475 0.900 17.234 1.00 95.06 108 PHE A C 1
ATOM 836 O O . PHE A 1 108 ? -3.188 1.883 17.060 1.00 95.06 108 PHE A O 1
ATOM 843 N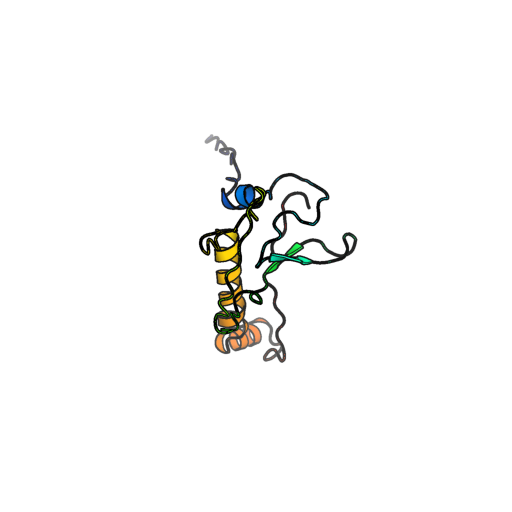 N . ALA A 1 109 ? -2.995 -0.313 17.437 1.00 94.81 109 ALA A N 1
ATOM 844 C CA . ALA A 1 109 ? -4.438 -0.555 17.470 1.00 94.81 109 ALA A CA 1
ATOM 845 C C . ALA A 1 109 ? -5.145 0.223 18.599 1.00 94.81 109 ALA A C 1
ATOM 847 O O . ALA A 1 109 ? -6.212 0.799 18.385 1.00 94.81 109 ALA A O 1
ATOM 848 N N . ARG A 1 110 ? -4.541 0.300 19.797 1.00 95.81 110 ARG A N 1
ATOM 849 C CA . ARG A 1 110 ? -5.062 1.132 20.901 1.00 95.81 110 ARG A CA 1
ATOM 850 C C . ARG A 1 110 ? -5.044 2.616 20.551 1.00 95.81 110 ARG A C 1
ATOM 852 O O . ARG A 1 110 ? -6.002 3.315 20.865 1.00 95.81 110 ARG A O 1
ATOM 859 N N . TYR A 1 111 ? -3.978 3.076 19.901 1.00 96.12 111 TYR A N 1
ATOM 860 C CA . TYR A 1 111 ? -3.887 4.447 19.413 1.00 96.12 111 TYR A CA 1
ATOM 861 C C . TYR A 1 111 ? -4.987 4.750 18.388 1.00 96.12 111 TYR A C 1
ATOM 863 O O . TYR A 1 111 ? -5.703 5.732 18.556 1.00 96.12 111 TYR A O 1
ATOM 871 N N . LEU A 1 112 ? -5.194 3.876 17.396 1.00 95.19 112 LEU A N 1
ATOM 872 C CA . LEU A 1 112 ? -6.276 4.012 16.416 1.00 95.19 112 LEU A CA 1
ATOM 873 C C . LEU A 1 112 ? -7.653 4.086 17.081 1.00 95.19 112 LEU A C 1
ATOM 875 O O . LEU A 1 112 ? -8.456 4.945 16.718 1.00 95.19 112 LEU A O 1
ATOM 879 N N . ASN A 1 113 ? -7.914 3.237 18.078 1.00 95.25 113 ASN A N 1
ATOM 880 C CA . ASN A 1 113 ? -9.156 3.298 18.846 1.00 95.25 113 ASN A CA 1
ATOM 881 C C . ASN A 1 113 ? -9.323 4.661 19.540 1.00 95.25 113 ASN A C 1
ATOM 883 O O . ASN A 1 113 ? -10.392 5.259 19.469 1.00 95.25 113 ASN A O 1
ATOM 887 N N . LEU A 1 114 ? -8.256 5.178 20.157 1.00 96.81 114 LEU A N 1
ATOM 888 C CA . LEU A 1 114 ? -8.281 6.473 20.837 1.00 96.81 114 LEU A CA 1
ATOM 889 C C . LEU A 1 114 ? -8.598 7.629 19.877 1.00 96.81 114 LEU A C 1
ATOM 891 O O . LEU A 1 114 ? -9.391 8.498 20.225 1.00 96.81 114 LEU A O 1
ATOM 895 N N . ILE A 1 115 ? -8.001 7.646 18.680 1.00 97.00 115 ILE A N 1
ATOM 896 C CA . ILE A 1 115 ? -8.175 8.765 17.738 1.00 97.00 115 ILE A CA 1
ATOM 897 C C . ILE A 1 115 ? -9.452 8.673 16.896 1.00 97.00 115 ILE A C 1
ATOM 899 O O . ILE A 1 115 ? -9.935 9.698 16.425 1.00 97.00 115 ILE A O 1
ATOM 903 N N . THR A 1 116 ? -10.001 7.472 16.690 1.00 95.88 116 THR A N 1
ATOM 904 C CA . THR A 1 116 ? -11.190 7.277 15.840 1.00 95.88 116 THR A CA 1
ATOM 905 C C . THR A 1 116 ? -12.472 7.021 16.626 1.00 95.88 116 THR A C 1
ATOM 907 O O . THR A 1 116 ? -13.552 7.212 16.080 1.00 95.88 116 THR A O 1
ATOM 910 N N . SER A 1 117 ? -12.385 6.596 17.893 1.00 94.88 117 SER A N 1
ATOM 911 C CA . SER A 1 117 ? -13.528 6.128 18.701 1.00 94.88 117 SER A CA 1
ATOM 912 C C . SER A 1 117 ? -14.336 4.981 18.065 1.00 94.88 117 SER A C 1
ATOM 914 O O . SER A 1 117 ? -15.464 4.721 18.475 1.00 94.88 117 SER A O 1
ATOM 916 N N . LEU A 1 118 ? -13.775 4.278 17.070 1.00 90.75 118 LEU A N 1
ATOM 917 C CA . LEU A 1 118 ? -14.447 3.198 16.332 1.00 90.75 118 LEU A CA 1
ATOM 918 C C . LEU A 1 118 ? -14.240 1.805 16.952 1.00 90.75 118 LEU A C 1
ATOM 920 O O . LEU A 1 118 ? -14.741 0.817 16.418 1.00 90.75 118 LEU A O 1
ATOM 924 N N . GLY A 1 119 ? -13.514 1.700 18.068 1.00 90.12 119 GLY A N 1
ATOM 925 C CA . GLY A 1 119 ? -13.128 0.418 18.654 1.00 90.12 119 GLY A CA 1
ATOM 926 C C . GLY A 1 119 ? -11.794 -0.109 18.118 1.00 90.12 119 GLY A C 1
ATOM 927 O O . GLY A 1 119 ? -11.061 0.568 17.394 1.00 90.12 119 GLY A O 1
ATOM 928 N N . GLN A 1 120 ? -11.447 -1.338 18.511 1.00 89.31 120 GLN A N 1
ATOM 929 C CA . GLN A 1 120 ? -10.265 -2.024 17.984 1.00 89.31 120 GLN A CA 1
ATOM 930 C C . GLN A 1 120 ? -10.548 -2.585 16.580 1.00 89.31 120 GLN A C 1
ATOM 932 O O . GLN A 1 120 ? -11.618 -3.159 16.365 1.00 89.31 120 GLN A O 1
ATOM 937 N N . PRO A 1 121 ? -9.604 -2.463 15.629 1.00 89.44 121 PRO A N 1
ATOM 938 C CA . PRO A 1 121 ? -9.782 -3.004 14.287 1.00 89.44 121 PRO A CA 1
ATOM 939 C C . PRO A 1 121 ? -9.908 -4.534 14.329 1.00 89.44 121 PRO A C 1
ATOM 941 O O . PRO A 1 121 ? -9.056 -5.216 14.893 1.00 89.44 121 PRO A O 1
ATOM 944 N N . LEU A 1 122 ? -10.963 -5.069 13.707 1.00 90.12 122 LEU A N 1
ATOM 945 C CA . LEU A 1 122 ? -11.231 -6.516 13.634 1.00 90.12 122 LEU A CA 1
ATOM 946 C C . LEU A 1 122 ? -10.396 -7.232 12.566 1.00 90.12 122 LEU A C 1
ATOM 948 O O . LEU A 1 122 ? -10.188 -8.439 12.637 1.00 90.12 122 LEU A O 1
ATOM 952 N N . GLY A 1 123 ? -9.933 -6.495 11.563 1.00 88.69 123 GLY A N 1
ATOM 953 C CA . GLY A 1 123 ? -9.106 -7.014 10.487 1.00 88.69 123 GLY A CA 1
ATOM 954 C C . GLY A 1 123 ? -8.234 -5.910 9.917 1.00 88.69 123 GLY A C 1
ATOM 955 O O . GLY A 1 123 ? -8.599 -4.733 9.952 1.00 88.69 123 GLY A O 1
ATOM 956 N N . HIS A 1 124 ? -7.075 -6.295 9.395 1.00 88.75 124 HIS A N 1
ATOM 957 C CA . HIS A 1 124 ? -6.172 -5.384 8.710 1.00 88.75 124 HIS A CA 1
ATOM 958 C C . HIS A 1 124 ? -5.925 -5.879 7.286 1.00 88.75 124 HIS A C 1
ATOM 960 O O . HIS A 1 124 ? -5.727 -7.068 7.041 1.00 88.75 124 HIS A O 1
ATOM 966 N N . HIS A 1 125 ? -5.875 -4.950 6.341 1.00 91.19 125 HIS A N 1
ATOM 967 C CA . HIS A 1 125 ? -5.363 -5.204 5.005 1.00 91.19 125 HIS A CA 1
ATOM 968 C C . HIS A 1 125 ? -4.460 -4.042 4.629 1.00 91.19 125 HIS A C 1
ATOM 970 O O . HIS A 1 125 ? -4.851 -2.878 4.709 1.00 91.19 125 HIS A O 1
ATOM 976 N N . SER A 1 126 ? -3.233 -4.357 4.256 1.00 91.31 126 SER A N 1
ATOM 977 C CA . SER A 1 126 ? -2.217 -3.369 3.937 1.00 91.31 126 SER A CA 1
ATOM 978 C C . SER A 1 126 ? -1.365 -3.895 2.795 1.00 91.31 126 SER A C 1
ATOM 980 O O . SER A 1 126 ? -1.232 -5.102 2.604 1.00 91.31 126 SER A O 1
ATOM 982 N N . GLN A 1 127 ? -0.851 -2.975 1.988 1.00 93.38 127 GLN A N 1
ATOM 983 C CA . GLN A 1 127 ? -0.042 -3.287 0.819 1.00 93.38 127 GLN A CA 1
ATOM 984 C C . GLN A 1 127 ? 1.043 -2.231 0.689 1.00 93.38 127 GLN A C 1
ATOM 986 O O . GLN A 1 127 ? 0.765 -1.029 0.761 1.00 93.38 127 GLN A O 1
ATOM 991 N N . THR A 1 128 ? 2.266 -2.682 0.448 1.00 94.81 128 THR A N 1
ATOM 992 C CA . THR A 1 128 ? 3.369 -1.803 0.076 1.00 94.81 128 THR A CA 1
ATOM 993 C C . THR A 1 128 ? 3.281 -1.530 -1.421 1.00 94.81 128 THR A C 1
ATOM 995 O O . THR A 1 128 ? 3.324 -2.454 -2.233 1.00 94.81 128 THR A O 1
ATOM 998 N N . ARG A 1 129 ? 3.106 -0.257 -1.787 1.00 93.50 129 ARG A N 1
ATOM 999 C CA . ARG A 1 129 ? 2.833 0.178 -3.163 1.00 93.50 129 ARG A CA 1
ATOM 1000 C C . ARG A 1 129 ? 3.864 1.195 -3.630 1.00 93.50 129 ARG A C 1
ATOM 1002 O O . ARG A 1 129 ? 4.244 2.077 -2.864 1.00 93.50 129 ARG A O 1
ATOM 1009 N N . ARG A 1 130 ? 4.244 1.114 -4.903 1.00 90.94 130 ARG A N 1
ATOM 1010 C CA . ARG A 1 130 ? 5.066 2.105 -5.604 1.00 90.94 130 ARG A CA 1
ATOM 1011 C C . ARG A 1 130 ? 4.308 2.608 -6.829 1.00 90.94 130 ARG A C 1
ATOM 1013 O O . ARG A 1 130 ? 3.936 1.827 -7.707 1.00 90.94 130 ARG A O 1
ATOM 1020 N N . PHE A 1 131 ? 4.078 3.916 -6.864 1.00 89.50 131 PHE A N 1
ATOM 1021 C CA . PHE A 1 131 ? 3.508 4.621 -8.010 1.00 89.50 131 PHE A CA 1
ATOM 1022 C C . PHE A 1 131 ? 4.650 5.158 -8.866 1.00 89.50 131 PHE A C 1
ATOM 1024 O O . PHE A 1 131 ? 5.600 5.733 -8.340 1.00 89.50 131 PHE A O 1
ATOM 1031 N N . ARG A 1 132 ? 4.583 4.911 -10.174 1.00 85.38 132 ARG A N 1
ATOM 1032 C CA . ARG A 1 132 ? 5.637 5.304 -11.112 1.00 85.38 132 ARG A CA 1
ATOM 1033 C C . ARG A 1 132 ? 5.346 6.726 -11.612 1.00 85.38 132 ARG A C 1
ATOM 1035 O O . ARG A 1 132 ? 4.189 7.018 -11.897 1.00 85.38 132 ARG A O 1
ATOM 1042 N N . PRO A 1 133 ? 6.350 7.607 -11.728 1.00 80.62 133 PRO A N 1
ATOM 1043 C CA . PRO A 1 133 ? 6.156 8.923 -12.323 1.00 80.62 133 PRO A CA 1
ATOM 1044 C C . PRO A 1 133 ? 5.718 8.790 -13.790 1.00 80.62 133 PRO A C 1
ATOM 1046 O O . PRO A 1 133 ? 6.261 7.977 -14.536 1.00 80.62 133 PRO A O 1
ATOM 1049 N N . GLY A 1 134 ? 4.734 9.594 -14.201 1.00 75.31 134 GLY A N 1
ATOM 1050 C CA . GLY A 1 134 ? 4.225 9.599 -15.579 1.00 75.31 134 GLY A CA 1
ATOM 1051 C C . GLY A 1 134 ? 3.338 8.404 -15.946 1.00 75.31 134 GLY A C 1
ATOM 1052 O O . GLY A 1 134 ? 3.136 8.152 -17.135 1.00 75.31 134 GLY A O 1
ATOM 1053 N N . LEU A 1 135 ? 2.828 7.679 -14.945 1.00 66.94 135 LEU A N 1
ATOM 1054 C CA . LEU A 1 135 ? 1.985 6.494 -15.095 1.00 66.94 135 LEU A CA 1
ATOM 1055 C C . LEU A 1 135 ? 0.798 6.520 -14.130 1.00 66.94 135 LEU A C 1
ATOM 1057 O O . LEU A 1 135 ? 0.959 7.049 -13.009 1.00 66.94 135 LEU A O 1
#

Radius of gyration: 22.16 Å; chains: 1; bounding box: 43×82×48 Å

Organism: NCBI:txid420281

Secondary structure (DSSP, 8-state):
---------------THHHHTT-SS----SSTT-BTTEEEES-TTT--EEEE--TT-----------------S---------TT-HHHHHHHHHHHHHHHTTT-HHHHHHHHHHH-S-S-S------EEPPTT-

Foldseek 3Di:
DDDPDPDPPPDPDPPVLCVVQVFDDQDPDLCGSDDPFWDWDDDPVPDTWTWGHPVNPPPPCDDDDDDDDDDDDPDDDPPPDPPCVRVVNVVNVVVVCCVCVPVVDPVNQVVCCVVPVPHGDPDDDDIDIGDTPND

Sequence (135 aa):
DVILKCDAYDGFTSNNSDENDNVGNPSLQYDIGINKCWKAVGPAHKQRYLEYTDEHISVKDDPIKTSVKGNNTSNAPKVEQTNNNHPSIVAGKQLSQIQTSLFQSLPFARYLNLITSLGQPLGHHSQTRRFRPGL

InterPro domains:
  IPR019601 Oxoglutarate/iron-dependent oxygenase, C-terminal degradation domain [PF10637] (34-134)
  IPR043044 TPA1/Ofd1, C-terminal [G3DSA:3.60.130.20] (3-135)